Protein AF-A0A959WCG3-F1 (afdb_monomer_lite)

Foldseek 3Di:
DPDDVVVVVVVVVVVVVVVVVVVVVVLVVVLLVQLVVQLVVVLVPDPADDDPVSSVVVNVVSCVPSSVVSSVVSVVVVVVVD

Secondary structure (DSSP, 8-state):
----HHHHHHHHHHHHHHHHHHHHHHHHHHHHHHHHHHHHHHHTT----SSHHHHHHHHHHHHHHHHHHHHHHHHHHHHTT-

pLDDT: mean 85.74, std 10.7, range [51.97, 97.81]

Sequence (82 aa):
MFGDPDELRQRMQEMADQMQSSQEVAWADNAIRLAVEMTVASIGRLNLTGTSDEQAMQVRDAIRVVFPEAVTLVREARQGLR

Radius of gyration: 22.13 Å; chains: 1; bounding box: 59×25×54 Å

Structure (mmCIF, N/CA/C/O backbone):
data_AF-A0A959WCG3-F1
#
_entry.id   AF-A0A959WCG3-F1
#
loop_
_atom_site.group_PDB
_atom_site.id
_atom_site.type_symbol
_atom_site.label_atom_id
_atom_site.label_alt_id
_atom_site.label_comp_id
_atom_site.label_asym_id
_atom_site.label_entity_id
_atom_site.label_seq_id
_atom_site.pdbx_PDB_ins_code
_atom_site.Cartn_x
_atom_site.Cartn_y
_atom_site.Cartn_z
_atom_site.occupancy
_atom_site.B_iso_or_equiv
_atom_site.auth_seq_id
_atom_site.auth_comp_id
_atom_site.auth_asym_id
_atom_site.auth_atom_id
_atom_site.pdbx_PDB_model_num
ATOM 1 N N . MET A 1 1 ? 43.733 14.345 -33.446 1.00 51.97 1 MET A N 1
ATOM 2 C CA . MET A 1 1 ? 43.043 14.721 -32.190 1.00 51.97 1 MET A CA 1
ATOM 3 C C . MET A 1 1 ? 41.533 14.784 -32.417 1.00 51.97 1 MET A C 1
ATOM 5 O O . MET A 1 1 ? 40.918 15.830 -32.289 1.00 51.97 1 MET A O 1
ATOM 9 N N . PHE A 1 2 ? 40.940 13.653 -32.776 1.00 58.19 2 PHE A N 1
ATOM 10 C CA . PHE A 1 2 ? 39.515 13.357 -32.648 1.00 58.19 2 PHE A CA 1
ATOM 11 C C . PHE A 1 2 ? 39.531 11.862 -32.331 1.00 58.19 2 PHE A C 1
ATOM 13 O O . PHE A 1 2 ? 40.151 11.121 -33.090 1.00 58.19 2 PHE A O 1
ATOM 20 N N . GLY A 1 3 ? 39.055 11.484 -31.142 1.00 61.41 3 GLY A N 1
ATOM 21 C CA . GLY A 1 3 ? 39.209 10.133 -30.591 1.00 61.41 3 GLY A CA 1
ATOM 22 C C . GLY A 1 3 ? 38.654 9.073 -31.535 1.00 61.41 3 GLY A C 1
ATOM 23 O O . GLY A 1 3 ? 37.665 9.319 -32.230 1.00 61.41 3 GLY A O 1
ATOM 24 N N . ASP A 1 4 ? 39.333 7.933 -31.590 1.00 77.50 4 ASP A N 1
ATOM 25 C CA . ASP A 1 4 ? 39.053 6.872 -32.545 1.00 77.50 4 ASP A CA 1
ATOM 26 C C . ASP A 1 4 ? 37.589 6.395 -32.426 1.00 77.50 4 ASP A C 1
ATOM 28 O O . ASP A 1 4 ? 37.036 6.324 -31.323 1.00 77.50 4 ASP A O 1
ATOM 32 N N . PRO A 1 5 ? 36.919 6.055 -33.543 1.00 75.06 5 PRO A N 1
ATOM 33 C CA . PRO A 1 5 ? 35.511 5.642 -33.549 1.00 75.06 5 PRO A CA 1
ATOM 34 C C . PRO A 1 5 ? 35.211 4.420 -32.659 1.00 75.06 5 PRO A C 1
ATOM 36 O O . PRO A 1 5 ? 34.054 4.193 -32.303 1.00 75.06 5 PRO A O 1
ATOM 39 N N . ASP A 1 6 ? 36.226 3.647 -32.274 1.00 80.44 6 ASP A N 1
ATOM 40 C CA . ASP A 1 6 ? 36.107 2.541 -31.321 1.00 80.44 6 ASP A CA 1
ATOM 41 C C . ASP A 1 6 ? 36.017 3.008 -29.862 1.00 80.44 6 ASP A C 1
ATOM 43 O O . ASP A 1 6 ? 35.183 2.488 -29.123 1.00 80.44 6 ASP A O 1
ATOM 47 N N . GLU A 1 7 ? 36.752 4.051 -29.461 1.00 81.81 7 GLU A N 1
ATOM 48 C CA . GLU A 1 7 ? 36.628 4.645 -28.119 1.00 81.81 7 GLU A CA 1
ATOM 49 C C . GLU A 1 7 ? 35.253 5.292 -27.919 1.00 81.81 7 GLU A C 1
ATOM 51 O O . GLU A 1 7 ? 34.650 5.178 -26.851 1.00 81.81 7 GLU A O 1
ATOM 56 N N . LEU A 1 8 ? 34.717 5.941 -28.962 1.00 83.38 8 LEU A N 1
ATOM 57 C CA . LEU A 1 8 ? 33.355 6.479 -28.941 1.00 83.38 8 LEU A CA 1
ATOM 58 C C . LEU A 1 8 ? 32.312 5.368 -28.801 1.00 83.38 8 LEU A C 1
ATOM 60 O O . LEU A 1 8 ? 31.369 5.517 -28.026 1.00 83.38 8 LEU A O 1
ATOM 64 N N . ARG A 1 9 ? 32.479 4.244 -29.509 1.00 83.00 9 ARG A N 1
ATOM 65 C CA . ARG A 1 9 ? 31.581 3.086 -29.381 1.00 83.00 9 ARG A CA 1
ATOM 66 C C . ARG A 1 9 ? 31.648 2.459 -27.992 1.00 83.00 9 ARG A C 1
ATOM 68 O O . ARG A 1 9 ? 30.596 2.168 -27.429 1.00 83.00 9 ARG A O 1
ATOM 75 N N . GLN A 1 10 ? 32.844 2.314 -27.430 1.00 85.62 10 GLN A N 1
ATOM 76 C CA . GLN A 1 10 ? 33.041 1.773 -26.088 1.00 85.62 10 GLN A CA 1
ATOM 77 C C . GLN A 1 10 ? 32.410 2.673 -25.016 1.00 85.62 10 GLN A C 1
ATOM 79 O O . GLN A 1 10 ? 31.628 2.192 -24.200 1.00 85.62 10 GLN A O 1
ATOM 84 N N . ARG A 1 11 ? 32.620 3.996 -25.087 1.00 83.88 11 ARG A N 1
ATOM 85 C CA . ARG A 1 11 ? 31.939 4.957 -24.201 1.00 83.88 11 ARG A CA 1
ATOM 86 C C . ARG A 1 11 ? 30.422 4.927 -24.337 1.00 83.88 11 ARG A C 1
ATOM 88 O O . ARG A 1 11 ? 29.720 5.056 -23.341 1.00 83.88 11 ARG A O 1
ATOM 95 N N . MET A 1 12 ? 29.907 4.792 -25.559 1.00 84.19 12 MET A N 1
ATOM 96 C CA . MET A 1 12 ? 28.465 4.717 -25.802 1.00 84.19 12 MET A CA 1
ATOM 97 C C . MET A 1 12 ? 27.858 3.425 -25.241 1.00 84.19 12 MET A C 1
ATOM 99 O O . MET A 1 12 ? 26.748 3.475 -24.721 1.00 84.19 12 MET A O 1
ATOM 103 N N . GLN A 1 13 ? 28.575 2.297 -25.298 1.00 85.88 13 GLN A N 1
ATOM 104 C CA . GLN A 1 13 ? 28.162 1.043 -24.654 1.00 85.88 13 GLN A CA 1
ATOM 105 C C . GLN A 1 13 ? 28.172 1.157 -23.125 1.00 85.88 13 GLN A C 1
ATOM 107 O O . GLN A 1 13 ? 27.166 0.853 -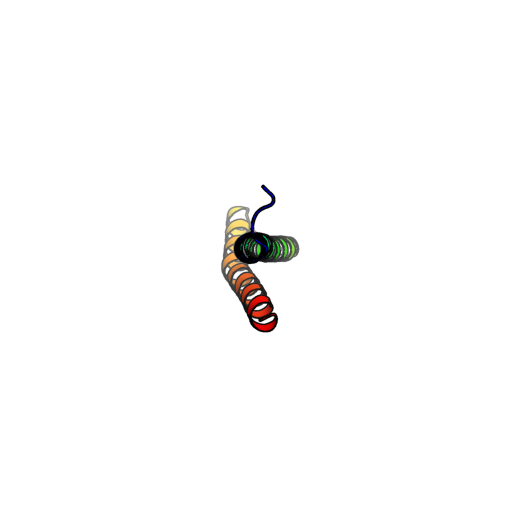22.496 1.00 85.88 13 GLN A O 1
ATOM 112 N N . GLU A 1 14 ? 29.241 1.692 -22.531 1.00 83.81 14 GLU A N 1
ATOM 113 C CA . GLU A 1 14 ? 29.315 1.930 -21.080 1.00 83.81 14 GLU A CA 1
ATOM 114 C C . GLU A 1 14 ? 28.211 2.886 -20.595 1.00 83.81 14 GLU A C 1
ATOM 116 O O . GLU A 1 14 ? 27.602 2.677 -19.544 1.00 83.81 14 GLU A O 1
ATOM 121 N N . MET A 1 15 ? 27.905 3.922 -21.384 1.00 83.06 15 MET A N 1
ATOM 122 C CA . MET A 1 15 ? 26.815 4.850 -21.091 1.00 83.06 15 MET A CA 1
ATOM 123 C C . MET A 1 15 ? 25.444 4.173 -21.228 1.00 83.06 15 MET A C 1
ATOM 125 O O . MET A 1 15 ? 24.569 4.408 -20.397 1.00 83.06 15 MET A O 1
ATOM 129 N N . ALA A 1 16 ? 25.253 3.308 -22.230 1.00 81.12 16 ALA A N 1
ATOM 130 C CA . ALA A 1 16 ? 24.023 2.538 -22.405 1.00 81.12 16 ALA A CA 1
ATOM 131 C C . ALA A 1 16 ? 23.776 1.573 -21.231 1.00 81.12 16 ALA A C 1
ATOM 133 O O . ALA A 1 16 ? 22.671 1.560 -20.684 1.00 81.12 16 ALA A O 1
ATOM 134 N N . ASP A 1 17 ? 24.804 0.855 -20.775 1.00 80.69 17 ASP A N 1
ATOM 135 C CA . ASP A 1 17 ? 24.722 -0.048 -19.618 1.00 80.69 17 ASP A CA 1
ATOM 136 C C . ASP A 1 17 ? 24.417 0.720 -18.316 1.00 80.69 17 ASP A C 1
ATOM 138 O O . ASP A 1 17 ? 23.593 0.307 -17.488 1.00 80.69 17 ASP A O 1
ATOM 142 N N . GLN A 1 18 ? 25.025 1.896 -18.136 1.00 77.44 18 GLN A N 1
ATOM 143 C CA . GLN A 1 18 ? 24.760 2.759 -16.983 1.00 77.44 18 GLN A CA 1
ATOM 144 C C . GLN A 1 18 ? 23.337 3.351 -17.010 1.00 77.44 18 GLN A C 1
ATOM 146 O O . GLN A 1 18 ? 22.675 3.457 -15.973 1.00 77.44 18 GLN A O 1
ATOM 151 N N . MET A 1 19 ? 22.824 3.695 -18.193 1.00 77.50 19 MET A N 1
ATOM 152 C CA . MET A 1 19 ? 21.445 4.160 -18.362 1.00 77.50 19 MET A CA 1
ATOM 153 C C . MET A 1 19 ? 20.427 3.040 -18.130 1.00 77.50 19 MET A C 1
ATOM 155 O O . MET A 1 19 ? 19.375 3.293 -17.539 1.00 77.50 19 MET A O 1
ATOM 159 N N . GLN A 1 20 ? 20.719 1.815 -18.570 1.00 75.25 20 GLN A N 1
ATOM 160 C CA . GLN A 1 20 ? 19.842 0.662 -18.369 1.00 75.25 20 GLN A CA 1
ATOM 161 C C . GLN A 1 20 ? 19.765 0.273 -16.888 1.00 75.25 20 GLN A C 1
ATOM 163 O O . GLN A 1 20 ? 18.670 0.120 -16.350 1.00 75.25 20 GLN A O 1
ATOM 168 N N . SER A 1 21 ? 20.907 0.203 -16.199 1.00 74.69 21 SER A N 1
ATOM 169 C CA . SER A 1 21 ? 20.945 -0.074 -14.755 1.00 74.69 21 SER A CA 1
ATOM 170 C C . SER A 1 21 ? 20.224 0.998 -13.926 1.00 74.69 21 SER A C 1
ATOM 172 O O . SER A 1 21 ? 19.477 0.666 -13.006 1.00 74.69 21 SER A O 1
ATOM 174 N N . SER A 1 22 ? 20.355 2.277 -14.290 1.00 70.81 22 SER A N 1
ATOM 175 C CA . SER A 1 22 ? 19.628 3.371 -13.627 1.00 70.81 22 SER A CA 1
ATOM 17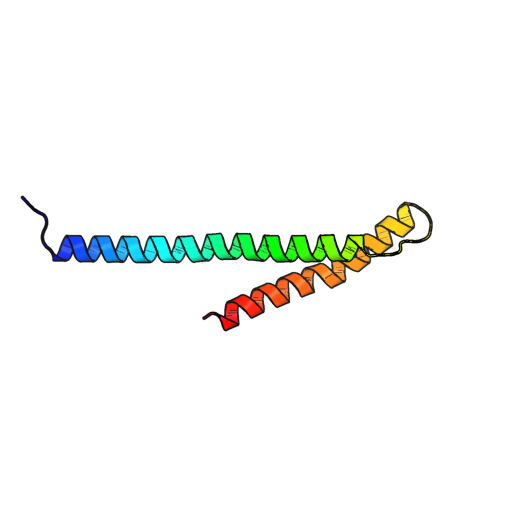6 C C . SER A 1 22 ? 18.108 3.275 -13.827 1.00 70.81 22 SER A C 1
ATOM 178 O O . SER A 1 22 ? 17.343 3.549 -12.900 1.00 70.81 22 SER A O 1
ATOM 180 N N . GLN A 1 23 ? 17.653 2.847 -15.011 1.00 67.44 23 GLN A N 1
ATOM 181 C CA . GLN A 1 23 ? 16.230 2.615 -15.283 1.00 67.44 23 GLN A CA 1
ATOM 182 C C . GLN A 1 23 ? 15.661 1.456 -14.455 1.00 67.44 23 GLN A C 1
ATOM 184 O O . GLN A 1 23 ? 14.538 1.566 -13.963 1.00 67.44 23 GLN A O 1
ATOM 189 N N . GLU A 1 24 ? 16.423 0.376 -14.246 1.00 74.62 24 GLU A N 1
ATOM 190 C CA . GLU A 1 24 ? 15.973 -0.746 -13.410 1.00 74.62 24 GLU A CA 1
ATOM 191 C C . GLU A 1 24 ? 15.738 -0.335 -11.947 1.00 74.62 24 GLU A C 1
ATOM 193 O O . GLU A 1 24 ? 14.767 -0.786 -11.333 1.00 74.62 24 GLU A O 1
ATOM 198 N N . VAL A 1 25 ? 16.594 0.534 -11.398 1.00 73.56 25 VAL A N 1
ATOM 199 C CA . VAL A 1 25 ? 16.469 1.043 -10.020 1.00 73.56 25 VAL A CA 1
ATOM 200 C C . VAL A 1 25 ? 15.282 1.998 -9.894 1.00 73.56 25 VAL A C 1
ATOM 202 O O . VAL A 1 25 ? 14.426 1.798 -9.034 1.00 73.56 25 VAL A O 1
ATOM 205 N N . ALA A 1 26 ? 15.170 2.981 -10.792 1.00 77.31 26 ALA A N 1
ATOM 206 C CA . ALA A 1 26 ? 14.058 3.933 -10.780 1.00 77.31 26 ALA A CA 1
ATOM 207 C C . ALA A 1 26 ? 12.695 3.238 -10.950 1.00 77.31 26 ALA A C 1
ATOM 209 O O . ALA A 1 26 ? 11.695 3.637 -10.351 1.00 77.31 26 ALA A O 1
ATOM 210 N N . TRP A 1 27 ? 12.647 2.169 -11.747 1.00 76.69 27 TRP A N 1
ATOM 211 C CA . TRP A 1 27 ? 11.448 1.354 -11.886 1.00 76.69 27 TRP A CA 1
ATOM 212 C C . TRP A 1 27 ? 11.095 0.631 -10.579 1.00 76.69 27 TRP A C 1
ATOM 214 O O . TRP A 1 27 ? 9.931 0.649 -10.181 1.00 76.69 27 TRP A O 1
ATOM 224 N N . ALA A 1 28 ? 12.077 0.037 -9.890 1.00 76.69 28 ALA A N 1
ATOM 225 C CA . ALA A 1 28 ? 11.852 -0.681 -8.634 1.00 76.69 28 ALA A CA 1
ATOM 226 C C . ALA A 1 28 ? 11.268 0.230 -7.540 1.00 76.69 28 ALA A C 1
ATOM 228 O O . ALA A 1 28 ? 10.329 -0.172 -6.849 1.00 76.69 28 ALA A O 1
ATOM 229 N N . ASP A 1 29 ? 11.759 1.464 -7.437 1.00 81.00 29 ASP A N 1
ATOM 230 C CA . ASP A 1 29 ? 11.245 2.448 -6.481 1.00 81.00 29 ASP A CA 1
ATOM 231 C C . ASP A 1 29 ? 9.799 2.858 -6.801 1.00 81.00 29 ASP A C 1
ATOM 233 O O . ASP A 1 29 ? 8.945 2.896 -5.909 1.00 81.00 29 ASP A O 1
ATOM 237 N N . ASN A 1 30 ? 9.481 3.081 -8.081 1.00 85.69 30 ASN A N 1
ATOM 238 C CA . ASN A 1 30 ? 8.116 3.389 -8.521 1.00 85.69 30 ASN A CA 1
ATOM 239 C C . ASN A 1 30 ? 7.146 2.220 -8.276 1.00 85.69 30 ASN A C 1
ATOM 241 O O . ASN A 1 30 ? 6.001 2.429 -7.877 1.00 85.69 30 ASN A O 1
ATOM 245 N N . ALA A 1 31 ? 7.612 0.988 -8.469 1.00 85.31 31 ALA A N 1
ATOM 246 C CA . ALA A 1 31 ? 6.869 -0.238 -8.207 1.00 85.31 31 ALA A CA 1
ATOM 247 C C . ALA A 1 31 ? 6.523 -0.401 -6.716 1.00 85.31 31 ALA A C 1
ATOM 249 O O . ALA A 1 31 ? 5.367 -0.635 -6.355 1.00 85.31 31 ALA A O 1
ATOM 250 N N . ILE A 1 32 ? 7.510 -0.247 -5.831 1.00 87.25 32 ILE A N 1
ATOM 251 C CA . ILE A 1 32 ? 7.286 -0.328 -4.381 1.00 87.25 32 ILE A CA 1
ATOM 252 C C . ILE A 1 32 ? 6.318 0.767 -3.937 1.00 87.25 32 ILE A C 1
ATOM 254 O O . ILE A 1 32 ? 5.386 0.497 -3.176 1.00 87.25 32 ILE A O 1
ATOM 258 N N . ARG A 1 33 ? 6.494 1.987 -4.451 1.00 91.25 33 ARG A N 1
ATOM 259 C CA . ARG A 1 33 ? 5.580 3.096 -4.185 1.00 91.25 33 ARG A CA 1
ATOM 260 C C . ARG A 1 33 ? 4.147 2.763 -4.602 1.00 91.25 33 ARG A C 1
ATOM 262 O O . ARG A 1 33 ? 3.236 2.976 -3.808 1.00 91.25 33 ARG A O 1
ATOM 269 N N . LEU A 1 34 ? 3.951 2.181 -5.784 1.00 91.50 34 LEU A N 1
ATOM 270 C CA . LEU A 1 34 ? 2.631 1.754 -6.248 1.00 91.50 34 LEU A CA 1
ATOM 271 C C . LEU A 1 34 ? 1.999 0.717 -5.304 1.00 91.50 34 LEU A C 1
ATOM 273 O O . LEU A 1 34 ? 0.825 0.837 -4.959 1.00 91.50 34 LEU A O 1
ATOM 277 N N . ALA A 1 35 ? 2.768 -0.270 -4.829 1.00 91.81 35 ALA A N 1
ATOM 278 C CA . ALA A 1 35 ? 2.278 -1.259 -3.862 1.00 91.81 35 ALA A CA 1
ATOM 279 C C . ALA A 1 35 ? 1.822 -0.614 -2.538 1.00 91.81 35 ALA A C 1
ATOM 281 O O . ALA A 1 35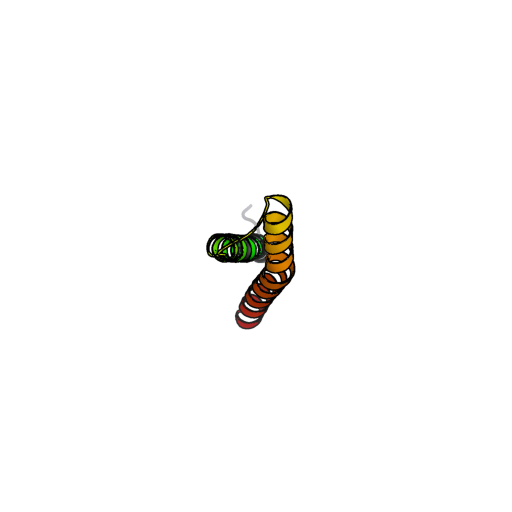 ? 0.785 -0.989 -1.980 1.00 91.81 35 ALA A O 1
ATOM 282 N N . VAL A 1 36 ? 2.562 0.390 -2.053 1.00 94.00 36 VAL A N 1
ATOM 283 C CA . VAL A 1 36 ? 2.185 1.176 -0.868 1.00 94.00 36 VAL A CA 1
ATOM 284 C C . VAL A 1 36 ? 0.906 1.974 -1.125 1.00 94.00 36 VAL A C 1
ATOM 286 O O . VAL A 1 36 ? -0.020 1.907 -0.318 1.00 94.00 36 VAL A O 1
ATOM 289 N N . GLU A 1 37 ? 0.815 2.687 -2.250 1.00 94.44 37 GLU A N 1
ATOM 290 C CA . GLU A 1 37 ? -0.357 3.496 -2.609 1.00 94.44 37 GLU A CA 1
ATOM 291 C C . GLU A 1 37 ? -1.633 2.640 -2.710 1.00 94.44 37 GLU A C 1
ATOM 293 O O . GLU A 1 37 ? -2.666 3.002 -2.141 1.00 94.44 37 GLU A O 1
ATOM 298 N N . MET A 1 38 ? -1.553 1.461 -3.338 1.00 91.81 38 MET A N 1
ATOM 299 C CA . MET A 1 38 ? -2.666 0.502 -3.402 1.00 91.81 38 MET A CA 1
ATOM 300 C C . MET A 1 38 ? -3.088 0.002 -2.015 1.00 91.81 38 MET A C 1
ATOM 302 O O . MET A 1 38 ? -4.283 -0.111 -1.724 1.00 91.81 38 MET A O 1
ATOM 306 N N . THR A 1 39 ? -2.119 -0.267 -1.138 1.00 93.44 39 THR A N 1
ATOM 307 C CA . THR A 1 39 ? -2.385 -0.716 0.234 1.00 93.44 39 THR A CA 1
ATOM 308 C C . THR A 1 39 ? -3.105 0.369 1.037 1.00 93.44 39 THR A C 1
ATOM 310 O O . THR A 1 39 ? -4.127 0.094 1.665 1.00 93.44 39 THR A O 1
ATOM 313 N N . VAL A 1 40 ? -2.635 1.619 0.968 1.00 94.81 40 VAL A N 1
ATOM 314 C CA . VAL A 1 40 ? -3.262 2.765 1.650 1.00 94.81 40 VAL A CA 1
ATOM 315 C C . VAL A 1 40 ? -4.684 3.003 1.138 1.00 94.81 40 VAL A C 1
ATOM 317 O O . VAL A 1 40 ? -5.609 3.147 1.939 1.00 94.81 40 VAL A O 1
ATOM 320 N N . ALA A 1 41 ? -4.884 2.984 -0.183 1.00 93.88 41 ALA A N 1
ATOM 321 C CA . ALA A 1 41 ? -6.205 3.145 -0.787 1.00 93.88 41 ALA A CA 1
ATOM 322 C C . ALA A 1 41 ? -7.188 2.041 -0.355 1.00 93.88 41 ALA A C 1
ATOM 324 O O . ALA A 1 41 ? -8.376 2.308 -0.175 1.00 93.88 41 ALA A O 1
AT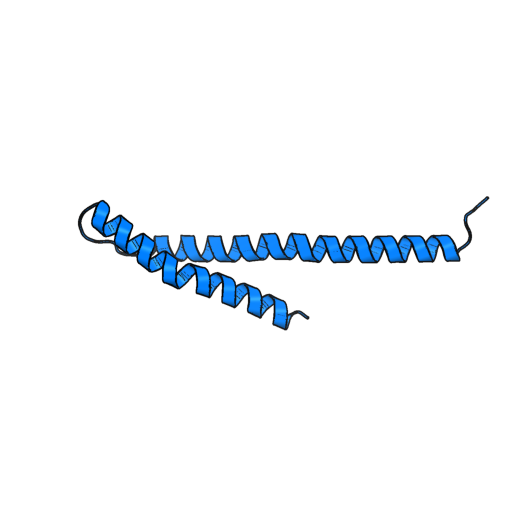OM 325 N N . SER A 1 42 ? -6.695 0.815 -0.164 1.00 92.81 42 SER A N 1
ATOM 326 C CA . SER A 1 42 ? -7.501 -0.324 0.291 1.00 92.81 42 SER A CA 1
ATOM 327 C C . SER A 1 42 ? -7.906 -0.188 1.760 1.00 92.81 42 SER A C 1
ATOM 329 O O . SER A 1 42 ? -9.074 -0.376 2.094 1.00 92.81 42 SER A O 1
ATOM 331 N N . ILE A 1 43 ? -6.974 0.214 2.631 1.00 93.50 43 ILE A N 1
ATOM 332 C CA . ILE A 1 43 ? -7.246 0.457 4.060 1.00 93.50 43 ILE A CA 1
ATOM 333 C C . ILE A 1 43 ? -8.260 1.585 4.244 1.00 93.50 43 ILE A C 1
ATOM 335 O O . ILE A 1 43 ? -9.154 1.475 5.079 1.00 93.50 43 ILE A O 1
ATOM 339 N N . GLY A 1 44 ? -8.169 2.645 3.436 1.00 93.12 44 GLY A N 1
ATOM 340 C CA . GLY A 1 44 ? -9.104 3.773 3.484 1.00 93.12 44 GLY A CA 1
ATOM 341 C C . GLY A 1 44 ? -10.562 3.410 3.173 1.00 93.12 44 GLY A C 1
ATOM 342 O O . GLY A 1 44 ? -11.447 4.231 3.390 1.00 93.12 44 GLY A O 1
ATOM 343 N N . ARG A 1 45 ? -10.828 2.195 2.672 1.00 93.25 45 ARG A N 1
ATOM 344 C CA . ARG A 1 45 ? -12.178 1.676 2.400 1.00 93.25 45 ARG A CA 1
ATOM 345 C C . ARG A 1 45 ? -12.714 0.756 3.499 1.00 93.25 45 ARG A C 1
ATOM 347 O O . ARG A 1 45 ? -13.833 0.262 3.370 1.00 93.25 45 ARG A O 1
ATOM 354 N N . LEU A 1 46 ? -11.935 0.484 4.545 1.00 93.75 46 LEU A N 1
ATOM 355 C CA . LEU A 1 46 ? -12.357 -0.400 5.627 1.00 93.75 46 LEU A CA 1
ATOM 356 C C . LEU A 1 46 ? -13.396 0.290 6.513 1.00 93.75 46 LEU A C 1
ATOM 358 O O . LEU A 1 46 ? -13.188 1.400 6.998 1.00 93.75 46 LEU A O 1
ATOM 362 N N . ASN A 1 47 ? -14.494 -0.414 6.778 1.00 94.88 47 ASN A N 1
ATOM 363 C CA . ASN A 1 47 ? -15.475 -0.007 7.777 1.00 94.88 47 ASN A CA 1
ATOM 364 C C . ASN A 1 47 ? -15.037 -0.544 9.141 1.00 94.88 47 ASN A C 1
ATOM 366 O O . ASN A 1 47 ? -15.348 -1.681 9.496 1.00 94.88 47 ASN A O 1
ATOM 370 N N . LEU A 1 48 ? -14.274 0.264 9.875 1.00 95.69 48 LEU A N 1
ATOM 371 C CA . LEU A 1 48 ? -13.761 -0.100 11.193 1.00 95.69 48 LEU A CA 1
ATOM 372 C C . LEU A 1 48 ? -14.851 0.056 12.259 1.00 95.69 48 LEU A C 1
ATOM 374 O O . LEU A 1 48 ? -15.676 0.968 12.200 1.00 95.69 48 LEU A O 1
ATOM 378 N N . THR A 1 49 ? -14.841 -0.826 13.254 1.00 95.12 49 THR A N 1
ATOM 379 C CA . THR A 1 49 ? -15.801 -0.797 14.369 1.00 95.12 49 THR A CA 1
ATOM 380 C C . THR A 1 49 ? -15.092 -0.966 15.711 1.00 95.12 49 THR A C 1
ATOM 382 O O . THR A 1 49 ? -13.964 -1.452 15.757 1.00 95.12 49 THR A O 1
ATOM 385 N N . GLY A 1 50 ? -15.739 -0.553 16.803 1.00 96.50 50 GLY A N 1
ATOM 386 C CA . GLY A 1 50 ? -15.185 -0.658 18.158 1.00 96.50 50 GLY A CA 1
ATOM 387 C C . GLY A 1 50 ? -14.354 0.552 18.596 1.00 96.50 50 GLY A C 1
ATOM 388 O O . GLY A 1 50 ? -14.442 1.639 18.018 1.00 96.50 50 GLY A O 1
ATOM 389 N N . THR A 1 51 ? -13.578 0.358 19.658 1.00 97.81 51 THR A N 1
ATOM 390 C CA . THR A 1 51 ? -12.666 1.334 20.274 1.00 97.81 51 THR A CA 1
ATOM 391 C C . THR A 1 51 ? -11.446 1.625 19.396 1.00 97.81 51 THR A C 1
ATOM 393 O O . THR A 1 51 ? -11.142 0.881 18.468 1.00 97.81 51 THR A O 1
ATOM 396 N N . SER A 1 52 ? -10.704 2.697 19.694 1.00 96.50 52 SER A N 1
ATOM 397 C CA . SER A 1 52 ? -9.492 3.067 18.944 1.00 96.50 52 SER A CA 1
ATOM 398 C C . SER A 1 52 ? -8.476 1.927 18.833 1.00 96.50 52 SER A C 1
ATOM 400 O O . SER A 1 52 ? -7.893 1.723 17.770 1.00 96.50 52 SER A O 1
ATOM 402 N N . ASP A 1 53 ? -8.296 1.161 19.908 1.00 97.38 53 ASP A N 1
ATOM 403 C CA . ASP A 1 53 ? -7.320 0.073 19.957 1.00 97.38 53 ASP A CA 1
ATOM 404 C C . ASP A 1 53 ? -7.780 -1.113 19.097 1.00 97.38 53 ASP A C 1
ATOM 406 O O . ASP A 1 53 ? -6.989 -1.701 18.358 1.00 97.38 53 ASP A O 1
ATOM 410 N N . GLU A 1 54 ? -9.080 -1.417 19.111 1.00 97.25 54 GLU A N 1
ATOM 411 C CA . GLU A 1 54 ? -9.688 -2.439 18.249 1.00 97.25 54 GLU A CA 1
ATOM 412 C C . GLU A 1 54 ? -9.618 -2.055 16.770 1.00 97.25 54 GLU A C 1
ATOM 414 O O . GLU A 1 54 ? -9.329 -2.903 15.921 1.00 97.25 54 GLU A O 1
ATOM 419 N N . GLN A 1 55 ? -9.831 -0.778 16.450 1.00 95.81 55 GLN A N 1
ATOM 420 C CA . GLN A 1 55 ? -9.689 -0.261 15.090 1.00 95.81 55 GLN A CA 1
ATOM 421 C C . GLN A 1 55 ? -8.230 -0.328 14.614 1.00 95.81 55 GLN A C 1
ATOM 423 O O . GLN A 1 55 ? -7.968 -0.729 13.479 1.00 95.81 55 GLN A O 1
ATOM 428 N N . ALA A 1 56 ? -7.262 -0.013 15.481 1.00 96.00 56 ALA A N 1
ATOM 429 C CA . ALA A 1 56 ? -5.840 -0.130 15.162 1.00 96.00 56 ALA A CA 1
ATOM 430 C C . ALA A 1 56 ? -5.425 -1.586 14.890 1.00 96.00 56 ALA A C 1
ATOM 432 O O . ALA A 1 56 ? -4.654 -1.849 13.962 1.00 96.00 56 ALA A O 1
ATOM 433 N N . MET A 1 57 ? -5.966 -2.543 15.654 1.00 97.19 57 MET A N 1
ATOM 434 C CA . MET A 1 57 ? -5.758 -3.972 15.400 1.00 97.19 57 MET A CA 1
ATOM 435 C C . MET A 1 57 ? -6.338 -4.398 14.046 1.00 97.19 57 MET A C 1
ATOM 437 O O . MET A 1 57 ? -5.628 -5.029 13.265 1.00 97.19 57 MET A O 1
ATOM 441 N N . GLN A 1 58 ? -7.562 -3.973 13.716 1.00 96.00 58 GLN A N 1
ATOM 442 C CA . GLN A 1 58 ? -8.192 -4.259 12.419 1.00 96.00 58 GLN A CA 1
ATOM 443 C C . GLN A 1 58 ? -7.368 -3.727 11.238 1.00 96.00 58 GLN A C 1
ATOM 445 O O . GLN A 1 58 ? -7.140 -4.448 10.267 1.00 96.00 58 GLN A O 1
ATOM 450 N N . VAL A 1 59 ? -6.864 -2.490 11.325 1.00 95.94 59 VAL A N 1
ATOM 451 C CA . VAL A 1 59 ? -5.996 -1.914 10.283 1.00 95.94 59 VAL A CA 1
ATOM 452 C C . VAL A 1 59 ? -4.694 -2.702 10.155 1.00 95.94 59 VAL A C 1
ATOM 454 O O . VAL A 1 59 ? -4.263 -3.011 9.043 1.00 95.94 59 VAL A O 1
ATOM 457 N N . ARG A 1 60 ? -4.064 -3.063 11.277 1.00 95.56 60 ARG A N 1
ATOM 458 C CA . ARG A 1 60 ? -2.827 -3.855 11.278 1.00 95.56 60 ARG A CA 1
ATOM 459 C C . ARG A 1 60 ? -3.027 -5.226 10.633 1.00 95.56 60 ARG A C 1
ATOM 461 O O . ARG A 1 60 ? -2.155 -5.673 9.887 1.00 95.56 60 ARG A O 1
ATOM 468 N N . ASP A 1 61 ? -4.147 -5.881 10.911 1.00 95.88 61 ASP A N 1
ATOM 469 C CA . ASP A 1 61 ? -4.467 -7.185 10.333 1.00 95.88 61 ASP A CA 1
ATOM 470 C C . ASP A 1 61 ? -4.773 -7.081 8.837 1.00 95.88 61 ASP A C 1
ATOM 472 O O . ASP A 1 61 ? -4.282 -7.900 8.061 1.00 95.88 61 ASP A O 1
ATOM 476 N N . ALA A 1 62 ? -5.452 -6.018 8.400 1.00 95.06 62 ALA A N 1
ATOM 477 C CA . ALA A 1 62 ? -5.629 -5.743 6.977 1.00 95.06 62 ALA A CA 1
ATOM 478 C C . ALA A 1 62 ? -4.288 -5.495 6.258 1.00 95.06 62 ALA A C 1
ATOM 480 O O . ALA A 1 62 ? -4.043 -6.077 5.202 1.00 95.06 62 ALA A O 1
ATOM 481 N N . ILE A 1 63 ? -3.381 -4.697 6.839 1.00 95.69 63 ILE A N 1
ATOM 482 C CA . ILE A 1 63 ? -2.042 -4.436 6.271 1.00 95.69 63 ILE A CA 1
ATOM 483 C C . ILE A 1 63 ? -1.256 -5.734 6.069 1.00 95.69 63 ILE A C 1
ATOM 485 O O . ILE A 1 63 ? -0.604 -5.900 5.038 1.00 95.69 63 ILE A O 1
ATOM 489 N N . ARG A 1 64 ? -1.314 -6.656 7.041 1.00 95.50 64 ARG A N 1
ATOM 490 C CA . ARG A 1 64 ? -0.595 -7.941 6.988 1.00 95.50 64 ARG A CA 1
ATOM 491 C C . ARG A 1 64 ? -0.976 -8.797 5.785 1.00 95.50 64 ARG A C 1
ATOM 493 O O . ARG A 1 64 ? -0.139 -9.575 5.340 1.00 95.50 64 ARG A O 1
ATOM 500 N N . VAL A 1 65 ? -2.201 -8.659 5.288 1.00 94.56 65 VAL A N 1
ATOM 501 C CA . VAL A 1 65 ? -2.697 -9.398 4.121 1.00 94.56 65 VAL A CA 1
ATOM 502 C C . VAL A 1 65 ? -2.461 -8.601 2.840 1.00 94.56 65 VAL A C 1
ATOM 504 O O . VAL A 1 65 ? -1.832 -9.092 1.909 1.00 94.56 65 VAL A O 1
ATOM 507 N N . VAL A 1 66 ? -2.894 -7.339 2.811 1.00 94.19 66 VAL A N 1
ATOM 508 C CA . VAL A 1 66 ? -2.939 -6.546 1.574 1.00 94.19 66 VAL A CA 1
ATOM 509 C C . VAL A 1 66 ? -1.545 -6.139 1.085 1.00 94.19 66 VAL A C 1
ATOM 511 O O . VAL A 1 66 ? -1.289 -6.155 -0.118 1.00 94.19 66 VAL A O 1
ATOM 514 N N . PHE A 1 67 ? -0.620 -5.786 1.986 1.00 93.44 67 PHE A N 1
ATOM 515 C CA . PHE A 1 67 ? 0.693 -5.282 1.569 1.00 93.44 67 PHE A CA 1
ATOM 516 C C . PHE A 1 67 ? 1.559 -6.348 0.871 1.00 93.44 67 PHE A C 1
ATOM 518 O O . PHE A 1 67 ? 2.075 -6.065 -0.215 1.00 93.44 67 PHE A O 1
ATOM 525 N N . PRO A 1 68 ? 1.717 -7.576 1.411 1.00 94.12 68 PRO A N 1
ATOM 526 C CA . PRO A 1 68 ? 2.463 -8.627 0.717 1.00 94.12 68 PRO A CA 1
ATOM 527 C C . PRO A 1 68 ? 1.866 -9.002 -0.645 1.00 94.12 68 PRO A C 1
ATOM 529 O O . PRO A 1 68 ? 2.617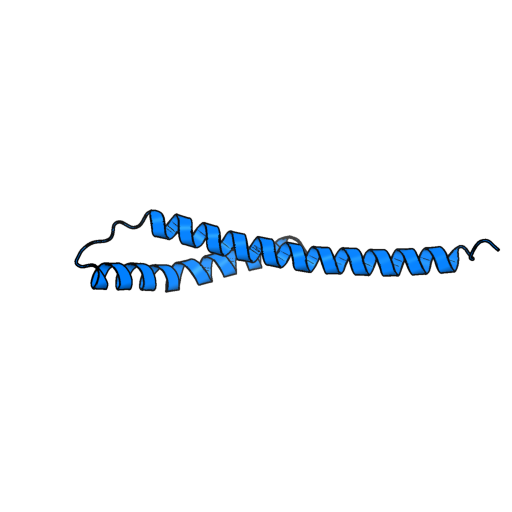 -9.250 -1.590 1.00 94.12 68 PRO A O 1
ATOM 532 N N . GLU A 1 69 ? 0.538 -9.007 -0.772 1.00 94.00 69 GLU A N 1
ATOM 533 C CA . GLU A 1 69 ? -0.149 -9.281 -2.041 1.00 94.00 69 GLU A CA 1
ATOM 534 C C . GLU A 1 69 ? 0.119 -8.182 -3.075 1.00 94.00 69 GLU A C 1
ATOM 536 O O . GLU A 1 69 ? 0.529 -8.478 -4.198 1.00 94.00 69 GLU A O 1
ATOM 541 N N . ALA A 1 70 ? -0.005 -6.910 -2.682 1.00 93.06 70 ALA A N 1
ATOM 542 C CA . ALA A 1 70 ? 0.312 -5.769 -3.540 1.00 93.06 70 ALA A CA 1
ATOM 543 C C . ALA A 1 70 ? 1.775 -5.796 -4.020 1.00 93.06 70 ALA A C 1
ATOM 545 O O . ALA A 1 70 ? 2.058 -5.540 -5.191 1.00 93.06 70 ALA A O 1
ATOM 546 N N . VAL A 1 71 ? 2.713 -6.156 -3.137 1.00 91.88 71 VAL A N 1
ATOM 547 C CA . VAL A 1 71 ? 4.132 -6.326 -3.488 1.00 91.88 71 VAL A CA 1
ATOM 548 C C . VAL A 1 71 ? 4.334 -7.489 -4.460 1.00 91.88 71 VAL A C 1
ATOM 550 O O . VAL A 1 71 ? 5.129 -7.368 -5.393 1.00 91.88 71 VAL A O 1
ATOM 553 N N . THR A 1 72 ? 3.639 -8.609 -4.257 1.00 91.75 72 THR A N 1
ATOM 554 C CA . THR A 1 72 ? 3.728 -9.788 -5.133 1.00 91.75 72 THR A CA 1
ATOM 555 C C . THR A 1 72 ? 3.241 -9.453 -6.538 1.00 91.75 72 THR A C 1
ATOM 557 O O . THR A 1 72 ? 3.985 -9.649 -7.496 1.00 91.75 72 THR A O 1
ATOM 560 N N . LEU A 1 73 ? 2.072 -8.822 -6.656 1.00 88.88 73 LEU A N 1
ATOM 561 C CA . LEU A 1 73 ? 1.495 -8.404 -7.934 1.00 88.88 73 LEU A CA 1
ATOM 562 C C . LEU A 1 73 ? 2.437 -7.485 -8.722 1.00 88.88 73 LEU A C 1
ATOM 564 O O . LEU A 1 73 ? 2.649 -7.662 -9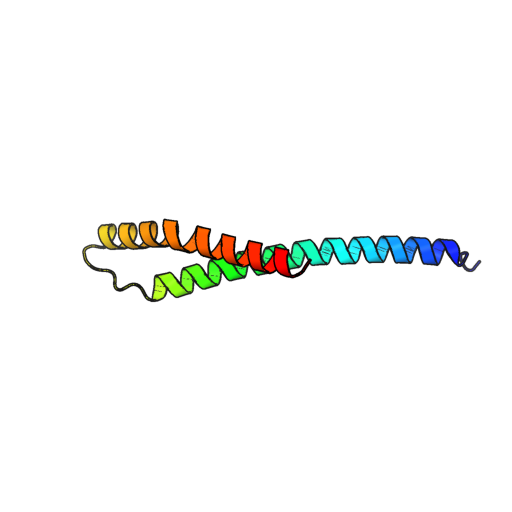.920 1.00 88.88 73 LEU A O 1
ATOM 568 N N . VAL A 1 74 ? 3.059 -6.518 -8.048 1.00 87.56 74 VAL A N 1
ATOM 569 C CA . VAL A 1 74 ? 4.015 -5.609 -8.691 1.00 87.56 74 VAL A CA 1
ATOM 570 C C . VAL A 1 74 ? 5.296 -6.339 -9.127 1.00 87.56 74 VAL A C 1
ATOM 572 O O . VAL A 1 74 ? 5.866 -6.030 -10.176 1.00 87.56 74 VAL A O 1
ATOM 575 N N . ARG A 1 75 ? 5.756 -7.332 -8.354 1.00 85.06 75 ARG A N 1
ATOM 576 C CA . ARG A 1 75 ? 6.906 -8.173 -8.730 1.00 85.06 75 ARG A CA 1
ATOM 577 C C . ARG A 1 75 ? 6.602 -9.038 -9.951 1.00 85.06 75 ARG A C 1
ATOM 579 O O . ARG A 1 75 ? 7.464 -9.151 -10.818 1.00 85.06 75 ARG A O 1
ATOM 586 N N . GLU A 1 76 ? 5.406 -9.608 -10.035 1.00 85.81 76 GLU A N 1
ATOM 587 C CA . GLU A 1 76 ? 4.953 -10.405 -11.183 1.00 85.81 76 GLU A CA 1
ATOM 588 C C . GLU A 1 76 ? 4.809 -9.544 -12.442 1.00 85.81 76 GLU A C 1
ATOM 590 O O . GLU A 1 76 ? 5.324 -9.909 -13.500 1.00 85.81 76 GLU A O 1
ATOM 595 N N . ALA A 1 77 ? 4.221 -8.349 -12.317 1.00 81.50 77 ALA A N 1
ATOM 596 C CA . ALA A 1 77 ? 4.128 -7.386 -13.414 1.00 81.50 77 ALA A CA 1
ATOM 597 C C . ALA A 1 77 ? 5.509 -7.019 -13.994 1.00 81.50 77 ALA A C 1
ATOM 599 O O . ALA A 1 77 ? 5.639 -6.821 -15.200 1.00 81.50 77 ALA A O 1
ATOM 600 N N . ARG A 1 78 ? 6.565 -6.990 -13.164 1.00 74.94 78 ARG A N 1
ATOM 601 C CA . ARG A 1 78 ? 7.957 -6.847 -13.632 1.00 74.94 78 ARG A CA 1
ATOM 602 C C . ARG A 1 78 ? 8.422 -8.032 -14.461 1.00 74.94 78 ARG A C 1
ATOM 604 O O . ARG A 1 78 ? 9.081 -7.849 -15.477 1.00 74.94 78 ARG A O 1
ATOM 611 N N . GLN A 1 79 ? 8.192 -9.240 -13.949 1.00 77.25 79 GLN A N 1
ATOM 612 C CA . GLN A 1 79 ? 8.709 -10.463 -14.554 1.00 77.25 79 GLN A CA 1
ATOM 613 C C . GLN A 1 79 ? 8.089 -10.685 -15.932 1.00 77.25 79 GLN A C 1
ATOM 615 O O . GLN A 1 79 ? 8.792 -11.141 -16.819 1.00 77.25 79 GLN A O 1
ATOM 620 N N . GLY A 1 80 ? 6.828 -10.286 -16.129 1.00 71.12 80 GLY A N 1
ATOM 621 C CA . GLY A 1 80 ? 6.172 -10.321 -17.438 1.00 71.12 80 GLY A CA 1
ATOM 622 C C . GLY A 1 80 ? 6.645 -9.262 -18.446 1.00 71.12 80 GLY A C 1
ATOM 623 O O . GLY A 1 80 ? 6.302 -9.371 -19.618 1.00 71.12 80 GLY A O 1
ATOM 624 N N . LEU A 1 81 ? 7.405 -8.242 -18.021 1.00 59.59 81 LEU A N 1
ATOM 625 C CA . LEU A 1 81 ? 7.991 -7.216 -18.903 1.00 59.59 81 LEU A CA 1
ATOM 626 C C . LEU A 1 81 ? 9.404 -7.575 -19.408 1.00 59.59 81 LEU A C 1
ATOM 628 O O . LEU A 1 81 ? 9.943 -6.836 -20.231 1.00 59.59 81 LEU A O 1
ATOM 632 N N . ARG A 1 82 ? 10.014 -8.652 -18.897 1.00 56.84 82 ARG A N 1
ATOM 633 C CA . ARG A 1 82 ? 11.324 -9.175 -19.324 1.00 56.84 82 ARG A CA 1
ATOM 634 C C . ARG A 1 82 ? 11.159 -10.329 -20.302 1.00 56.84 82 ARG A C 1
ATOM 636 O O . ARG A 1 82 ? 12.039 -10.441 -21.181 1.00 56.84 82 ARG A O 1
#